Protein AF-A0ABD2MU13-F1 (afdb_monomer_lite)

pLDDT: mean 76.82, std 12.21, range [50.56, 92.44]

InterPro domains:
  IPR021066 Fungal protease inhibitor-1 [PF12190] (19-96)
  IPR053741 Serine and fungal protease inhibitor [G3DSA:2.10.80.20] (22-99)

Sequence (101 aa):
MNQCYFIISCFLLLALVDFGQSIVCTKDICSTVKCANANPCTCKGPNKFIKDGFCGCCKICFTYLDEGESCPLEIRGPSPPTSGCKEGLKCKEGKCRSDDC

Secondary structure (DSSP, 8-state):
-HHHHHHHHHHHHHTT----------TTHHHH-------TTTS-STTEEEEEETTTTEEEEEEEEPTTPBPPP---SSSPPSEEEPTTEEEETTEEEE---

Structure (mmCIF, N/CA/C/O backbone):
data_AF-A0ABD2MU13-F1
#
_entry.id   AF-A0ABD2MU13-F1
#
loop_
_atom_site.group_PDB
_atom_site.id
_atom_site.type_symbol
_atom_site.label_atom_id
_atom_site.label_alt_id
_atom_site.label_comp_id
_atom_site.label_asym_id
_atom_site.label_entity_id
_atom_site.label_seq_id
_atom_site.pdbx_PDB_ins_code
_atom_site.Cartn_x
_atom_site.Cartn_y
_atom_site.Cartn_z
_atom_site.occupancy
_atom_site.B_iso_or_equiv
_atom_site.auth_seq_id
_atom_site.auth_comp_id
_atom_site.auth_asym_id
_atom_site.auth_atom_id
_atom_site.pdbx_PDB_model_num
ATOM 1 N N . MET A 1 1 ? -22.627 38.015 -39.147 1.00 55.56 1 MET A N 1
ATOM 2 C CA . MET A 1 1 ? -21.567 38.172 -38.121 1.00 55.56 1 MET A CA 1
ATOM 3 C C . MET A 1 1 ? -21.711 37.193 -36.948 1.00 55.56 1 MET A C 1
ATOM 5 O O . MET A 1 1 ? -20.697 36.657 -36.532 1.00 55.56 1 MET A O 1
ATOM 9 N N . ASN A 1 2 ? -22.922 36.864 -36.468 1.00 59.31 2 ASN A N 1
ATOM 10 C CA . ASN A 1 2 ? -23.110 35.907 -35.354 1.00 59.31 2 ASN A CA 1
ATOM 11 C C . ASN A 1 2 ? -22.775 34.434 -35.665 1.00 59.31 2 ASN A C 1
ATOM 13 O O . ASN A 1 2 ? -22.436 33.684 -34.755 1.00 59.31 2 ASN A O 1
ATOM 17 N N . GLN A 1 3 ? -22.860 34.007 -36.929 1.00 59.16 3 GLN A N 1
ATOM 18 C CA . GLN A 1 3 ? -22.675 32.598 -37.303 1.00 59.16 3 GLN A CA 1
ATOM 19 C C . GLN A 1 3 ? -21.209 32.139 -37.189 1.00 59.16 3 GLN A C 1
ATOM 21 O O . GLN A 1 3 ? -20.950 31.022 -36.754 1.00 59.16 3 GLN A O 1
ATOM 26 N N . CYS A 1 4 ? -20.245 33.025 -37.474 1.00 60.66 4 CYS A N 1
ATOM 27 C CA . CYS A 1 4 ? -18.818 32.737 -37.285 1.00 60.66 4 CYS A CA 1
ATOM 28 C C . CYS A 1 4 ? -18.427 32.692 -35.799 1.00 60.66 4 CYS A C 1
ATOM 30 O O . CYS A 1 4 ? -17.594 31.879 -35.413 1.00 60.66 4 CYS A O 1
ATOM 32 N N . TYR A 1 5 ? -19.059 33.521 -34.957 1.00 63.72 5 TYR A N 1
ATOM 33 C CA . TYR A 1 5 ? -18.799 33.552 -33.513 1.00 63.72 5 TYR A CA 1
ATOM 34 C C . TYR A 1 5 ? -19.214 32.241 -32.834 1.00 63.72 5 TYR A C 1
ATOM 36 O O . TYR A 1 5 ? -18.505 31.731 -31.970 1.00 63.72 5 TYR A O 1
ATOM 44 N N . PHE A 1 6 ? -20.325 31.653 -33.289 1.00 63.16 6 PHE A N 1
ATOM 45 C CA . PHE A 1 6 ? -20.815 30.369 -32.795 1.00 63.16 6 PHE A CA 1
ATOM 46 C C . PHE A 1 6 ? -19.858 29.213 -33.133 1.00 63.16 6 PHE A C 1
ATOM 48 O O . PHE A 1 6 ? -19.575 28.378 -32.278 1.00 63.16 6 PHE A O 1
ATOM 55 N N . ILE A 1 7 ? -19.292 29.200 -34.347 1.00 66.94 7 ILE A N 1
ATOM 56 C CA . ILE A 1 7 ? -18.323 28.177 -34.774 1.00 66.94 7 ILE A CA 1
ATOM 57 C C . ILE A 1 7 ? -17.003 28.320 -34.004 1.00 66.94 7 ILE A C 1
ATOM 59 O O . ILE A 1 7 ? -16.490 27.328 -33.492 1.00 66.94 7 ILE A O 1
ATOM 63 N N . ILE A 1 8 ? -16.487 29.545 -33.850 1.00 70.00 8 ILE A N 1
ATOM 64 C CA . ILE A 1 8 ? -15.256 29.813 -33.086 1.00 70.00 8 ILE A CA 1
ATOM 65 C C . ILE A 1 8 ? -15.431 29.413 -31.613 1.00 70.00 8 ILE A C 1
ATOM 67 O O . ILE A 1 8 ? -14.552 28.772 -31.042 1.00 70.00 8 ILE A O 1
ATOM 71 N N . SER A 1 9 ? -16.584 29.727 -31.015 1.00 71.81 9 SER A N 1
ATOM 72 C CA . SER A 1 9 ? -16.915 29.339 -29.639 1.00 71.81 9 SER A CA 1
ATOM 73 C C . SER A 1 9 ? -16.993 27.817 -29.463 1.00 71.81 9 SER A C 1
ATOM 75 O O . SER A 1 9 ? -16.488 27.293 -28.473 1.00 71.81 9 SER A O 1
ATOM 77 N N . CYS A 1 10 ? -17.552 27.095 -30.437 1.00 66.25 10 CYS A N 1
ATOM 78 C CA . CYS A 1 10 ? -17.656 25.636 -30.398 1.00 66.25 10 CYS A CA 1
ATOM 79 C C . CYS A 1 10 ? -16.283 24.946 -30.543 1.00 66.25 10 CYS A C 1
ATOM 81 O O . CYS A 1 10 ? -15.985 24.001 -29.815 1.00 66.25 10 CYS A O 1
ATOM 83 N N . PHE A 1 11 ? -15.406 25.470 -31.409 1.00 68.06 11 PHE A N 1
ATOM 84 C CA . PHE A 1 11 ? -14.022 24.994 -31.545 1.00 68.06 11 PHE A CA 1
ATOM 85 C C . PHE A 1 11 ? -13.187 25.224 -30.275 1.00 68.06 11 PHE A C 1
ATOM 87 O O . PHE A 1 11 ? -12.403 24.356 -29.894 1.00 68.06 11 PHE A O 1
ATOM 94 N N . LEU A 1 12 ? -13.384 26.352 -29.585 1.00 67.81 12 LEU A N 1
ATOM 95 C CA . LEU A 1 12 ? -12.721 26.646 -28.308 1.00 67.81 12 LEU A CA 1
ATOM 96 C C . LEU A 1 12 ? -13.156 25.700 -27.177 1.00 67.81 12 LEU A C 1
ATOM 98 O O . LEU A 1 12 ? -12.335 25.335 -26.341 1.00 67.81 12 LEU A O 1
ATOM 102 N N . LEU A 1 13 ? -14.422 25.273 -27.164 1.00 65.62 13 LEU A N 1
ATOM 103 C CA . LEU A 1 13 ? -14.940 24.330 -26.167 1.00 65.62 13 LEU A CA 1
ATOM 104 C C . LEU A 1 13 ? -14.431 22.896 -26.392 1.00 65.62 13 LEU A C 1
ATOM 106 O O . LEU A 1 13 ? -14.157 22.194 -25.423 1.00 65.62 13 LEU A O 1
ATOM 110 N N . LEU A 1 14 ? -14.245 22.470 -27.646 1.00 63.09 14 LEU A N 1
ATOM 111 C CA . LEU A 1 14 ? -13.702 21.145 -27.980 1.00 63.09 14 LEU A CA 1
ATOM 112 C C . LEU A 1 14 ? -12.210 21.000 -27.633 1.00 63.09 14 LEU A C 1
ATOM 114 O O . LEU A 1 14 ? -11.777 19.914 -27.260 1.00 63.09 14 LEU A O 1
ATOM 118 N N . ALA A 1 15 ? -11.433 22.087 -27.686 1.00 61.75 15 ALA A N 1
ATOM 119 C CA . ALA A 1 15 ? -10.009 22.076 -27.334 1.00 61.75 15 ALA A CA 1
ATOM 120 C C . ALA A 1 15 ? -9.735 21.864 -25.827 1.00 61.75 15 ALA A C 1
ATOM 122 O O . ALA A 1 15 ? -8.610 21.552 -25.445 1.00 61.75 15 ALA A O 1
ATOM 123 N N . LEU A 1 16 ? -10.749 22.015 -24.967 1.00 60.31 16 LEU A N 1
ATOM 124 C CA . LEU A 1 16 ? -10.637 21.834 -23.513 1.00 60.31 16 LEU A CA 1
ATOM 125 C C . LEU A 1 16 ? -10.873 20.381 -23.052 1.00 60.31 16 LEU A C 1
ATOM 127 O O . LEU A 1 16 ? -10.721 20.093 -21.867 1.00 60.31 16 LEU A O 1
ATOM 131 N N . VAL A 1 17 ? -11.235 19.462 -23.958 1.00 59.97 17 VAL A N 1
ATOM 132 C CA . VAL A 1 17 ? -11.685 18.094 -23.619 1.00 59.97 17 VAL A CA 1
ATOM 133 C C . VAL A 1 17 ? -10.538 17.069 -23.496 1.00 59.97 17 VAL A C 1
ATOM 135 O O . VAL A 1 17 ? -10.798 15.908 -23.204 1.00 59.97 17 VAL A O 1
ATOM 138 N N . ASP A 1 18 ? -9.264 17.457 -23.618 1.00 57.41 18 ASP A N 1
ATOM 139 C CA . ASP A 1 18 ? -8.140 16.493 -23.656 1.00 57.41 18 ASP A CA 1
ATOM 140 C C . ASP A 1 18 ? -7.197 16.530 -22.436 1.00 57.41 18 ASP A C 1
ATOM 142 O O . ASP A 1 18 ? -5.981 16.437 -22.555 1.00 57.41 18 ASP A O 1
ATOM 146 N N . PHE A 1 19 ? -7.735 16.644 -21.218 1.00 50.56 19 PHE A N 1
ATOM 147 C CA . PHE A 1 19 ? -6.938 16.437 -19.993 1.00 50.56 19 PHE A CA 1
ATOM 148 C C . PHE A 1 19 ? -7.576 15.418 -19.048 1.00 50.56 19 PHE A C 1
ATOM 150 O O . PHE A 1 19 ? -7.603 15.577 -17.831 1.00 50.56 19 PHE A O 1
ATOM 157 N N . GLY A 1 20 ? -8.084 14.330 -19.620 1.00 50.94 20 GLY A N 1
ATOM 158 C CA . GLY A 1 20 ? -8.444 13.121 -18.889 1.00 50.94 20 GLY A CA 1
ATOM 159 C C . GLY A 1 20 ? -7.320 12.091 -18.951 1.00 50.94 20 GLY A C 1
ATOM 160 O O . GLY A 1 20 ? -7.515 11.025 -19.525 1.00 50.94 20 GLY A O 1
ATOM 161 N N . GLN A 1 21 ? -6.138 12.382 -18.394 1.00 52.59 21 GLN A N 1
ATOM 162 C CA . GLN A 1 21 ? -5.086 11.367 -18.262 1.00 52.59 21 GLN A CA 1
ATOM 163 C C . GLN A 1 21 ? -5.497 10.364 -17.178 1.00 52.59 21 GLN A C 1
ATOM 165 O O . GLN A 1 21 ? -5.096 10.458 -16.020 1.00 52.59 21 GLN A O 1
ATOM 170 N N . SER A 1 22 ? -6.337 9.397 -17.545 1.00 52.94 22 SER A N 1
ATOM 171 C CA . SER A 1 22 ? -6.390 8.144 -16.806 1.00 52.94 22 SER A CA 1
ATOM 172 C C . SER A 1 22 ? -5.005 7.530 -16.968 1.00 52.94 22 SER A C 1
ATOM 174 O O . SER A 1 22 ? -4.592 7.250 -18.092 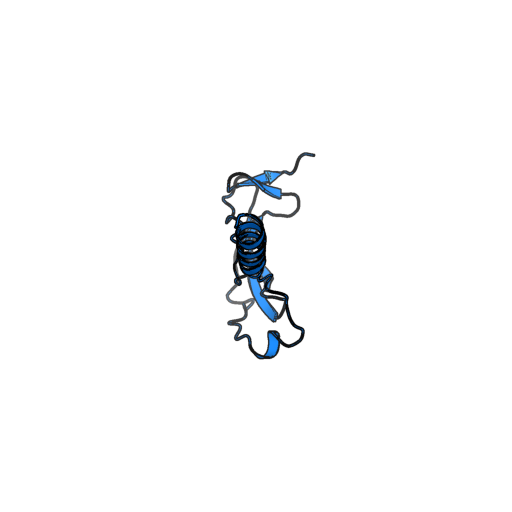1.00 52.94 22 SER A O 1
ATOM 176 N N . ILE A 1 23 ? -4.239 7.417 -15.883 1.00 60.81 23 ILE A N 1
ATOM 177 C CA . ILE A 1 23 ? -2.938 6.742 -15.895 1.00 60.81 23 ILE A CA 1
ATOM 178 C C . ILE A 1 23 ? -3.236 5.263 -16.158 1.00 60.81 23 ILE A C 1
ATOM 180 O O . ILE A 1 23 ? -3.452 4.475 -15.241 1.00 60.81 23 ILE A O 1
ATOM 184 N N . VAL A 1 24 ? -3.359 4.903 -17.435 1.00 69.38 24 VAL A N 1
ATOM 185 C CA . VAL A 1 24 ? -3.594 3.531 -17.866 1.00 69.38 24 VAL A CA 1
ATOM 186 C C . VAL A 1 24 ? -2.277 2.786 -17.714 1.00 69.38 24 VAL A C 1
ATOM 188 O O . VAL A 1 24 ? -1.256 3.174 -18.280 1.00 69.38 24 VAL A O 1
ATOM 191 N N . CYS A 1 25 ? -2.305 1.703 -16.945 1.00 76.56 25 CYS A N 1
ATOM 192 C CA . CYS A 1 25 ? -1.177 0.798 -16.806 1.00 76.56 25 CYS A CA 1
ATOM 193 C C . CYS A 1 25 ? -0.876 0.139 -18.157 1.00 76.56 25 CYS A C 1
ATOM 195 O O . CYS A 1 25 ? -1.583 -0.776 -18.582 1.00 76.56 25 CYS A O 1
ATOM 197 N N . THR A 1 26 ? 0.158 0.612 -18.852 1.00 81.50 26 THR A N 1
ATOM 198 C CA . THR A 1 26 ? 0.648 -0.037 -20.071 1.00 81.50 26 THR A CA 1
ATOM 199 C C . THR A 1 26 ? 1.395 -1.320 -19.715 1.00 81.50 26 THR A C 1
ATOM 201 O O . THR A 1 26 ? 1.946 -1.457 -18.624 1.00 81.50 26 THR A O 1
ATOM 204 N N . LYS A 1 27 ? 1.425 -2.282 -20.642 1.00 78.88 27 LYS A N 1
ATOM 205 C CA . LYS A 1 27 ? 2.033 -3.603 -20.411 1.00 78.88 27 LYS A CA 1
ATOM 206 C C . LYS A 1 27 ? 3.522 -3.524 -20.040 1.00 78.88 27 LYS A C 1
ATOM 208 O O . LYS A 1 27 ? 3.996 -4.340 -19.259 1.00 78.88 27 LYS A O 1
ATOM 213 N N . ASP A 1 28 ? 4.223 -2.514 -20.549 1.00 84.31 28 ASP A N 1
ATOM 214 C CA . ASP A 1 28 ? 5.665 -2.322 -20.366 1.00 84.31 28 ASP A CA 1
ATOM 215 C C . ASP A 1 28 ? 6.033 -1.364 -19.223 1.00 84.31 28 ASP A C 1
ATOM 217 O O . ASP A 1 28 ? 7.214 -1.112 -18.986 1.00 84.31 28 ASP A O 1
ATOM 221 N N . ILE A 1 29 ? 5.055 -0.839 -18.474 1.00 82.31 29 ILE A N 1
ATOM 222 C CA . ILE A 1 29 ? 5.313 0.164 -17.428 1.00 82.31 29 ILE A CA 1
ATOM 223 C C . ILE A 1 29 ? 6.256 -0.355 -16.328 1.00 82.31 29 ILE A C 1
ATOM 225 O O . ILE A 1 29 ? 7.050 0.407 -15.769 1.00 82.31 29 ILE A O 1
ATOM 229 N N . CYS A 1 30 ? 6.237 -1.667 -16.066 1.00 84.06 30 CYS A N 1
ATOM 230 C CA . CYS A 1 30 ? 7.122 -2.297 -15.089 1.00 84.06 30 CYS A CA 1
ATOM 231 C C . CYS A 1 30 ? 8.606 -2.254 -15.497 1.00 84.06 30 CYS A C 1
ATOM 233 O O . CYS A 1 30 ? 9.473 -2.318 -14.631 1.00 84.06 30 CYS A O 1
ATOM 235 N N . SER A 1 31 ? 8.913 -2.114 -16.789 1.00 84.69 31 SER A N 1
ATOM 236 C CA . SER A 1 31 ? 10.290 -2.041 -17.298 1.00 84.69 31 SER A CA 1
ATOM 237 C C . SER A 1 31 ? 10.941 -0.680 -17.035 1.00 84.69 31 SER A C 1
ATOM 239 O O . SER A 1 31 ? 12.165 -0.566 -17.021 1.00 84.69 31 SER A O 1
ATOM 241 N N . THR A 1 32 ? 10.135 0.366 -16.835 1.00 83.00 32 THR A N 1
ATOM 242 C CA . THR A 1 32 ? 10.608 1.744 -16.623 1.00 83.00 32 THR A CA 1
ATOM 243 C C . THR A 1 32 ? 10.516 2.176 -15.157 1.00 83.00 32 THR A C 1
ATOM 245 O O . THR A 1 32 ? 11.217 3.097 -14.735 1.00 83.00 32 THR A O 1
ATOM 248 N N . VAL A 1 33 ? 9.679 1.515 -14.354 1.00 82.50 33 VAL A N 1
ATOM 249 C CA . VAL A 1 33 ? 9.500 1.855 -12.939 1.00 82.50 33 VAL A CA 1
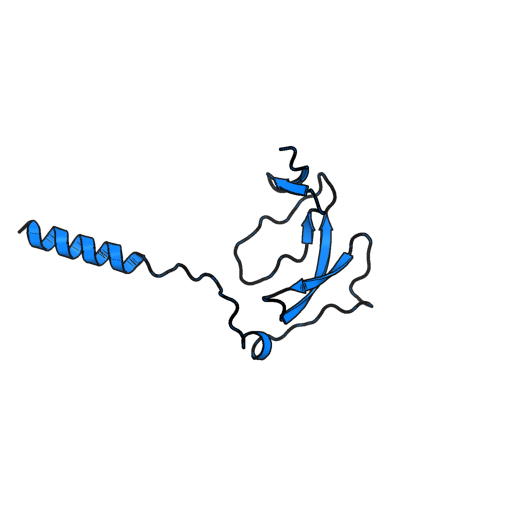ATOM 250 C C . VAL A 1 33 ? 10.657 1.333 -12.080 1.00 82.50 33 VAL A C 1
ATOM 252 O O . VAL A 1 33 ? 11.081 0.185 -12.183 1.00 82.50 33 VAL A O 1
ATOM 255 N N . LYS A 1 34 ? 11.159 2.177 -11.174 1.00 83.19 34 LYS A N 1
ATOM 256 C CA . LYS A 1 34 ? 12.119 1.774 -10.139 1.00 83.19 34 LYS A CA 1
ATOM 257 C C . LYS A 1 34 ? 11.384 1.589 -8.815 1.00 83.19 34 LYS A C 1
ATOM 259 O O . LYS A 1 34 ? 10.993 2.567 -8.183 1.00 83.19 34 LYS A O 1
ATOM 264 N N . CYS A 1 35 ? 11.205 0.340 -8.395 1.00 81.00 35 CYS A N 1
ATOM 265 C CA . CYS A 1 35 ? 10.558 0.004 -7.129 1.00 81.00 35 CYS A CA 1
ATOM 266 C C . CYS A 1 35 ? 11.595 -0.147 -6.009 1.00 81.00 35 CYS A C 1
ATOM 268 O O . CYS A 1 35 ? 12.568 -0.882 -6.160 1.00 81.00 35 CYS A O 1
ATOM 270 N N . ALA A 1 36 ? 11.342 0.455 -4.845 1.00 80.19 36 ALA A N 1
ATOM 271 C CA . ALA A 1 36 ? 12.117 0.164 -3.634 1.00 80.19 36 ALA A CA 1
ATOM 272 C C . ALA A 1 36 ? 11.819 -1.236 -3.054 1.00 80.19 36 ALA A C 1
ATOM 274 O O . ALA A 1 36 ? 12.596 -1.708 -2.236 1.00 80.19 36 ALA A O 1
ATOM 275 N N . ASN A 1 37 ? 10.720 -1.871 -3.497 1.00 81.38 37 ASN A N 1
ATOM 276 C CA . ASN A 1 37 ? 10.193 -3.182 -3.098 1.00 81.38 37 ASN A CA 1
ATOM 277 C C . ASN A 1 37 ? 10.193 -3.440 -1.583 1.00 81.38 37 ASN A C 1
ATOM 279 O O . ASN A 1 37 ? 11.219 -3.685 -0.951 1.00 81.38 37 ASN A O 1
ATOM 283 N N . ALA A 1 38 ? 8.999 -3.454 -0.992 1.00 81.88 38 ALA A N 1
ATOM 284 C CA . ALA A 1 38 ? 8.834 -3.832 0.402 1.00 81.88 38 ALA A CA 1
ATOM 285 C C . ALA A 1 38 ? 9.377 -5.246 0.647 1.00 81.88 38 ALA A C 1
ATOM 287 O O . ALA A 1 38 ? 9.104 -6.170 -0.121 1.00 81.88 38 ALA A O 1
ATOM 288 N N . ASN A 1 39 ? 10.129 -5.407 1.734 1.00 79.06 39 ASN A N 1
ATOM 289 C CA . ASN A 1 39 ? 10.699 -6.688 2.121 1.00 79.06 39 ASN A CA 1
ATOM 290 C C . ASN A 1 39 ? 10.042 -7.187 3.427 1.00 79.06 39 ASN A C 1
ATOM 292 O O . ASN A 1 39 ? 9.596 -6.375 4.242 1.00 79.06 39 ASN A O 1
ATOM 296 N N . PRO A 1 40 ? 9.984 -8.508 3.657 1.00 74.81 40 PRO A N 1
ATOM 297 C CA . PRO A 1 40 ? 9.327 -9.087 4.834 1.00 74.81 40 PRO A CA 1
ATOM 298 C C . PRO A 1 40 ? 10.065 -8.808 6.155 1.00 74.81 40 PRO A C 1
ATOM 300 O O . PRO A 1 40 ? 9.472 -8.851 7.230 1.00 74.81 40 PRO A O 1
ATOM 303 N N . CYS A 1 41 ? 11.358 -8.495 6.106 1.00 74.69 41 CYS A N 1
ATOM 304 C CA . CYS A 1 41 ? 12.137 -8.056 7.259 1.00 74.69 41 CYS A CA 1
ATOM 305 C C . CYS A 1 41 ? 11.752 -6.641 7.725 1.00 74.69 41 CYS A C 1
ATOM 307 O O . CYS A 1 41 ? 11.787 -6.396 8.930 1.00 74.69 41 CYS A O 1
ATOM 309 N N . THR A 1 42 ? 11.381 -5.735 6.810 1.00 77.62 42 THR A N 1
ATOM 310 C CA . THR A 1 42 ? 11.053 -4.324 7.103 1.00 77.62 42 THR A CA 1
ATOM 311 C C . THR A 1 42 ? 9.552 -4.044 7.172 1.00 77.62 42 THR A C 1
ATOM 313 O O . THR A 1 42 ? 9.128 -3.159 7.913 1.00 77.62 42 THR A O 1
ATOM 316 N N . CYS A 1 43 ? 8.726 -4.816 6.465 1.00 84.25 43 CYS A N 1
ATOM 317 C CA . CYS A 1 43 ? 7.271 -4.748 6.551 1.00 84.25 43 CYS A CA 1
ATOM 318 C C . CYS A 1 43 ? 6.760 -5.598 7.721 1.00 84.25 43 CYS A C 1
ATOM 320 O O . CYS A 1 43 ? 6.202 -6.676 7.537 1.00 84.25 43 CYS A O 1
ATOM 322 N N . LYS A 1 44 ? 7.004 -5.119 8.944 1.00 82.50 44 LYS A N 1
ATOM 323 C CA . LYS A 1 44 ? 6.582 -5.780 10.183 1.00 82.50 44 LYS A CA 1
ATOM 324 C C . LYS A 1 44 ? 5.693 -4.863 11.009 1.00 82.50 44 LYS A C 1
ATOM 326 O O . LYS A 1 44 ? 5.944 -3.660 11.115 1.00 82.50 44 LYS A O 1
ATOM 331 N N . GLY A 1 45 ? 4.655 -5.440 11.596 1.00 80.81 45 GLY A N 1
ATOM 332 C CA . GLY A 1 45 ? 3.735 -4.753 12.492 1.00 80.81 45 GLY A CA 1
ATOM 333 C C . GLY A 1 45 ? 2.348 -5.388 12.475 1.00 80.81 45 GLY A C 1
ATOM 334 O O . GLY A 1 45 ? 2.042 -6.158 11.561 1.00 80.81 45 GLY A O 1
ATOM 335 N N . PRO A 1 46 ? 1.507 -5.068 13.470 1.00 77.69 46 PRO A N 1
ATOM 336 C CA . PRO A 1 46 ? 0.103 -5.447 13.430 1.00 77.69 46 PRO A CA 1
ATOM 337 C C . PRO A 1 46 ? -0.543 -4.849 12.174 1.00 77.69 46 PRO A C 1
ATOM 339 O O . PRO A 1 46 ? -0.230 -3.723 11.788 1.00 77.69 46 PRO A O 1
ATOM 342 N N . ASN A 1 47 ? -1.408 -5.625 11.520 1.00 83.88 47 ASN A N 1
ATOM 343 C CA . ASN A 1 47 ? -2.149 -5.222 10.323 1.00 83.88 47 ASN A CA 1
ATOM 344 C C . ASN A 1 47 ? -1.301 -4.811 9.089 1.00 83.88 47 ASN A C 1
ATOM 346 O O . ASN A 1 47 ? -1.848 -4.206 8.165 1.00 83.88 47 ASN A O 1
ATOM 350 N N . LYS A 1 48 ? 0.002 -5.135 9.023 1.00 87.94 48 LYS A N 1
ATOM 351 C CA . LYS A 1 48 ? 0.859 -4.845 7.854 1.00 87.94 48 LYS A CA 1
ATOM 352 C C . LYS A 1 48 ? 1.091 -6.073 6.979 1.00 87.94 48 LYS A C 1
ATOM 354 O O . LYS A 1 48 ? 1.428 -7.139 7.484 1.00 87.94 48 LYS A O 1
ATOM 359 N N . PHE A 1 49 ? 0.981 -5.898 5.664 1.00 86.81 49 PHE A N 1
ATOM 360 C CA . PHE A 1 49 ? 1.079 -6.973 4.678 1.00 86.81 49 PHE A CA 1
ATOM 361 C C . PHE A 1 49 ? 1.796 -6.509 3.417 1.00 86.81 49 PHE A C 1
ATOM 363 O O . PHE A 1 49 ? 1.714 -5.347 3.027 1.00 86.81 49 PHE A O 1
ATOM 370 N N . ILE A 1 50 ? 2.479 -7.428 2.741 1.00 87.50 50 ILE A N 1
ATOM 371 C CA . ILE A 1 50 ? 3.056 -7.136 1.431 1.00 87.50 50 ILE A CA 1
ATOM 372 C C . ILE A 1 50 ? 1.957 -7.291 0.380 1.00 87.50 50 ILE A C 1
ATOM 374 O O . ILE A 1 50 ? 1.386 -8.370 0.235 1.00 87.50 50 ILE A O 1
ATOM 378 N N . LYS A 1 51 ? 1.682 -6.220 -0.362 1.00 86.31 51 LYS A N 1
ATOM 379 C CA . LYS A 1 51 ? 0.706 -6.193 -1.456 1.00 86.31 51 LYS A CA 1
ATOM 380 C C . LYS A 1 51 ? 1.359 -5.673 -2.730 1.00 86.31 51 LYS A C 1
ATOM 382 O O . LYS A 1 51 ? 2.392 -5.009 -2.684 1.00 86.31 51 LYS A O 1
ATOM 387 N N . ASP A 1 52 ? 0.755 -5.976 -3.865 1.00 84.81 52 ASP A N 1
ATOM 388 C CA . ASP A 1 52 ? 1.096 -5.346 -5.132 1.00 84.81 52 ASP A CA 1
ATOM 389 C C . ASP A 1 52 ? 0.613 -3.887 -5.163 1.00 84.81 52 ASP A C 1
ATOM 391 O O . ASP A 1 52 ? -0.522 -3.572 -4.804 1.00 84.81 52 ASP A O 1
ATOM 395 N N . GLY A 1 53 ? 1.502 -2.991 -5.575 1.00 78.75 53 GLY A N 1
ATOM 396 C CA . GLY A 1 53 ? 1.265 -1.571 -5.800 1.00 78.75 53 GLY A CA 1
ATOM 397 C C . GLY A 1 53 ? 1.703 -1.172 -7.209 1.00 78.75 53 GLY A C 1
ATOM 398 O O . GLY A 1 53 ? 2.305 -1.968 -7.922 1.00 78.75 53 GLY A O 1
ATOM 399 N N . PHE A 1 54 ? 1.378 0.059 -7.608 1.00 81.12 54 PHE A N 1
ATOM 400 C CA . PHE A 1 54 ? 1.723 0.685 -8.892 1.00 81.12 54 PHE A CA 1
ATOM 401 C C . PHE A 1 54 ? 1.592 -0.262 -10.093 1.00 81.12 54 PHE A C 1
ATOM 403 O O . PHE A 1 54 ? 2.557 -0.910 -10.499 1.00 81.12 54 PHE A O 1
ATOM 410 N N . CYS A 1 55 ? 0.380 -0.375 -10.644 1.00 79.69 55 CYS A N 1
ATOM 411 C CA . CYS A 1 55 ? 0.093 -1.255 -11.783 1.00 79.69 55 CYS A CA 1
ATOM 412 C C . CYS A 1 55 ? 0.476 -2.737 -11.576 1.00 79.69 55 CYS A C 1
ATOM 414 O O . CYS A 1 55 ? 0.575 -3.485 -12.542 1.00 79.69 55 CYS A O 1
ATOM 416 N N . GLY A 1 56 ? 0.699 -3.166 -10.329 1.00 82.75 56 GLY A N 1
ATOM 417 C CA . GLY A 1 56 ? 1.164 -4.512 -9.995 1.00 82.75 56 GLY A CA 1
ATOM 418 C C . GLY A 1 56 ? 2.677 -4.723 -10.122 1.00 82.75 56 GLY A C 1
ATOM 419 O O . GLY A 1 56 ? 3.153 -5.829 -9.892 1.00 82.75 56 GLY A O 1
ATOM 420 N N . CYS A 1 57 ? 3.447 -3.691 -10.472 1.00 84.31 57 CYS A N 1
ATOM 421 C CA . CYS A 1 57 ? 4.885 -3.809 -10.714 1.00 84.31 57 CYS A CA 1
ATOM 422 C C . CYS A 1 57 ? 5.719 -3.829 -9.428 1.00 84.31 57 CYS A C 1
ATOM 424 O O . CYS A 1 57 ? 6.817 -4.384 -9.412 1.00 84.31 57 CYS A O 1
ATOM 426 N N . CYS A 1 58 ? 5.234 -3.185 -8.364 1.00 85.50 58 CYS A N 1
ATOM 427 C CA . CYS A 1 58 ? 5.995 -3.003 -7.134 1.00 85.50 58 CYS A CA 1
ATOM 428 C C . CYS A 1 58 ? 5.359 -3.762 -5.974 1.00 85.50 58 CYS A C 1
ATOM 430 O O . CYS A 1 58 ? 4.143 -3.741 -5.803 1.00 85.50 58 CYS A O 1
ATOM 432 N N . LYS A 1 59 ? 6.181 -4.327 -5.089 1.00 88.62 59 LYS A N 1
ATOM 433 C CA . LYS A 1 59 ? 5.710 -4.776 -3.773 1.00 88.62 59 LYS A CA 1
ATOM 434 C C . LYS A 1 59 ? 5.707 -3.597 -2.799 1.00 88.62 59 LYS A C 1
ATOM 436 O O . LYS A 1 59 ? 6.730 -2.934 -2.626 1.00 88.62 59 LYS A O 1
ATOM 441 N N . ILE A 1 60 ? 4.576 -3.342 -2.151 1.00 87.94 60 ILE A N 1
ATOM 442 C CA . ILE A 1 60 ? 4.395 -2.292 -1.143 1.00 87.94 60 ILE A CA 1
ATOM 443 C C . ILE A 1 60 ? 4.062 -2.905 0.217 1.00 87.94 60 ILE A C 1
ATOM 445 O O . ILE A 1 60 ? 3.466 -3.977 0.299 1.00 87.94 60 ILE A O 1
ATOM 449 N N . CYS A 1 61 ? 4.447 -2.216 1.290 1.00 88.88 61 CYS A N 1
ATOM 450 C CA . CYS A 1 61 ? 4.014 -2.561 2.638 1.00 88.88 61 CYS A CA 1
ATOM 451 C C . CYS A 1 61 ? 2.683 -1.857 2.899 1.00 88.88 61 CYS A C 1
ATOM 453 O O . CYS A 1 61 ? 2.655 -0.644 3.099 1.00 88.88 61 CYS A O 1
ATOM 455 N N . PHE A 1 62 ? 1.593 -2.609 2.822 1.00 89.00 62 PHE A N 1
ATOM 456 C CA . PHE A 1 62 ? 0.232 -2.125 2.972 1.00 89.00 62 PHE A CA 1
ATOM 457 C C . PHE A 1 62 ? -0.242 -2.281 4.417 1.00 89.00 62 PHE A C 1
ATOM 459 O O . PHE A 1 62 ? -0.012 -3.323 5.028 1.00 89.00 62 PHE A O 1
ATOM 466 N N . THR A 1 63 ? -0.913 -1.267 4.958 1.00 91.06 63 THR A N 1
ATOM 467 C CA . THR A 1 63 ? -1.477 -1.303 6.317 1.00 91.06 63 THR A CA 1
ATOM 468 C C . THR A 1 63 ? -2.999 -1.325 6.260 1.00 91.06 63 THR A C 1
ATOM 470 O O . THR A 1 63 ? -3.605 -0.418 5.690 1.00 91.06 63 THR A O 1
ATOM 473 N N . TYR A 1 64 ? -3.611 -2.342 6.863 1.00 90.94 64 TYR A N 1
ATOM 474 C CA . TYR A 1 64 ? -5.057 -2.402 7.035 1.00 90.94 64 TYR A CA 1
ATOM 475 C C . TYR A 1 64 ? -5.508 -1.554 8.220 1.00 90.94 64 TYR A C 1
ATOM 477 O O . TYR A 1 64 ? -4.973 -1.693 9.319 1.00 90.94 64 TYR A O 1
ATOM 485 N N . LEU A 1 65 ? -6.513 -0.721 7.978 1.00 91.50 65 LEU A N 1
ATOM 486 C CA . LEU A 1 65 ? -7.104 0.175 8.959 1.00 91.50 65 LEU A CA 1
ATOM 487 C C . LEU A 1 65 ? -8.411 -0.417 9.498 1.00 91.50 65 LEU A C 1
ATOM 489 O O . LEU A 1 65 ? -9.272 -0.851 8.726 1.00 91.50 65 LEU A O 1
ATOM 493 N N . ASP A 1 66 ? -8.529 -0.453 10.816 1.00 92.06 66 ASP A N 1
ATOM 494 C CA . ASP A 1 66 ? -9.701 -0.904 11.558 1.00 92.06 66 ASP A CA 1
ATOM 495 C C . ASP A 1 66 ? -10.839 0.137 11.522 1.00 92.06 66 ASP A C 1
ATOM 497 O O . ASP A 1 66 ? -10.676 1.274 11.068 1.00 92.06 66 ASP A O 1
ATOM 501 N N . GLU A 1 67 ? -12.032 -0.251 11.974 1.00 91.62 67 GLU A N 1
ATOM 502 C CA . GLU A 1 67 ? -13.183 0.655 12.021 1.00 91.62 67 GLU A CA 1
ATOM 503 C C . GLU A 1 67 ? -12.904 1.871 12.925 1.00 91.62 67 GLU A C 1
ATOM 505 O O . GLU A 1 67 ? -12.349 1.757 14.016 1.00 91.62 67 GLU A O 1
ATOM 510 N N . GLY A 1 68 ? -13.275 3.062 12.455 1.00 89.31 68 GLY A N 1
ATOM 511 C CA . GLY A 1 68 ? -13.048 4.331 13.141 1.00 89.31 68 GLY A CA 1
ATOM 512 C C . GLY A 1 68 ? -11.654 4.937 12.943 1.00 89.31 68 GLY A C 1
ATOM 513 O O . GLY A 1 68 ? -11.484 6.125 13.253 1.00 89.31 68 GLY A O 1
ATOM 514 N N . GLU A 1 69 ? -10.690 4.185 12.396 1.00 90.75 69 GLU A N 1
ATOM 515 C CA . GLU A 1 69 ? -9.361 4.702 12.060 1.00 90.75 69 GLU A CA 1
ATOM 516 C C . GLU A 1 69 ? -9.406 5.672 10.875 1.00 90.75 69 GLU A C 1
ATOM 518 O O . GLU A 1 69 ? -10.244 5.561 9.974 1.00 90.75 69 GLU A O 1
ATOM 523 N N . SER A 1 70 ? -8.487 6.640 10.882 1.00 89.50 70 SER A N 1
ATOM 524 C CA . SER A 1 70 ? -8.376 7.641 9.823 1.00 89.50 70 SER A CA 1
ATOM 525 C C . SER A 1 70 ? -7.800 7.021 8.552 1.00 89.50 70 SER A C 1
ATOM 527 O O . SER A 1 70 ? -6.662 6.550 8.546 1.00 89.50 70 S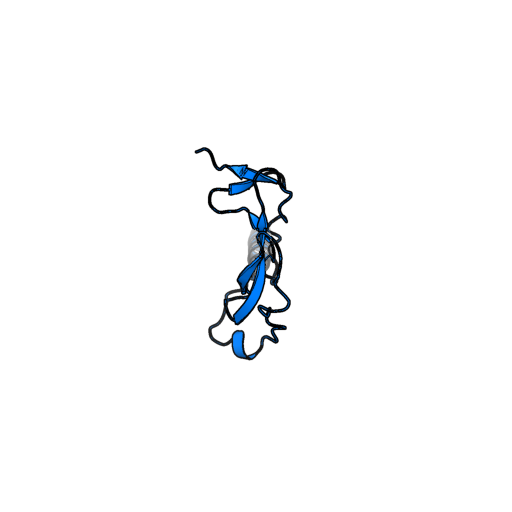ER A O 1
ATOM 529 N N . CYS A 1 71 ? -8.559 7.066 7.463 1.00 86.94 71 CYS A N 1
ATOM 530 C CA . CYS A 1 71 ? -8.113 6.602 6.154 1.00 86.94 71 CYS A CA 1
ATOM 531 C C . CYS A 1 71 ? -7.579 7.764 5.311 1.00 86.94 71 CYS A C 1
ATOM 533 O O . CYS A 1 71 ? -8.139 8.865 5.350 1.00 86.94 71 CYS A O 1
ATOM 535 N N . PRO A 1 72 ? -6.507 7.544 4.525 1.00 80.12 72 PRO A N 1
ATOM 536 C CA . PRO A 1 72 ? -6.115 8.515 3.519 1.00 80.12 72 PRO A CA 1
ATOM 537 C C . PRO A 1 72 ? -7.264 8.648 2.519 1.00 80.12 72 PRO A C 1
ATOM 539 O O . PRO A 1 72 ? -7.787 7.648 2.028 1.00 80.12 72 PRO A O 1
ATOM 542 N N . LEU A 1 73 ? -7.665 9.886 2.225 1.00 70.12 73 LEU A N 1
ATOM 543 C CA . LEU A 1 73 ? -8.563 10.142 1.103 1.00 70.12 73 LEU A CA 1
ATOM 544 C C . LEU A 1 73 ? -7.917 9.546 -0.150 1.00 70.12 73 LEU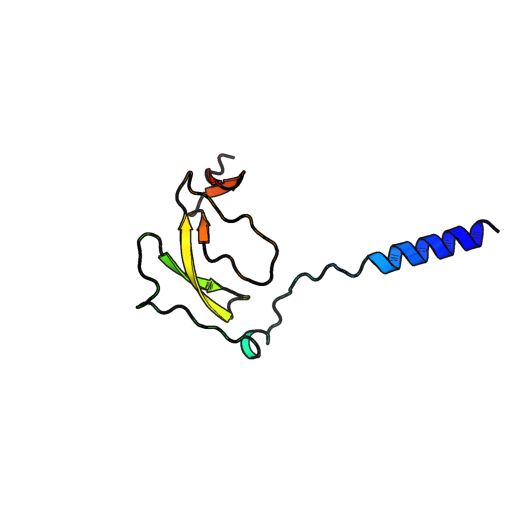 A C 1
ATOM 546 O O . LEU A 1 73 ? -6.702 9.661 -0.317 1.00 70.12 73 LEU A O 1
ATOM 550 N N . GLU A 1 74 ? -8.704 8.902 -1.012 1.00 62.56 74 GLU A N 1
ATOM 551 C CA . GLU A 1 74 ? -8.224 8.409 -2.304 1.00 62.56 74 GLU A CA 1
ATOM 552 C C . GLU A 1 74 ? -7.850 9.604 -3.186 1.00 62.56 74 GLU A C 1
ATOM 554 O O . GLU A 1 74 ? -8.618 10.079 -4.023 1.00 62.56 74 GLU A O 1
ATOM 559 N N . ILE A 1 75 ? -6.655 10.145 -2.964 1.00 57.12 75 ILE A N 1
ATOM 560 C CA . ILE A 1 75 ? -6.087 11.158 -3.832 1.00 57.12 75 ILE A CA 1
ATOM 561 C C . ILE A 1 75 ? -5.789 10.430 -5.136 1.00 57.12 75 ILE A C 1
ATOM 563 O O . ILE A 1 75 ? -4.952 9.526 -5.169 1.00 57.12 75 ILE A O 1
ATOM 567 N N . ARG A 1 76 ? -6.500 10.792 -6.208 1.00 54.31 76 ARG A N 1
ATOM 568 C CA . ARG A 1 76 ? -6.211 10.306 -7.561 1.00 54.31 76 ARG A CA 1
ATOM 569 C C . ARG A 1 76 ? -4.826 10.808 -7.961 1.00 54.31 76 ARG A C 1
ATOM 571 O O . ARG A 1 76 ? -4.675 11.914 -8.465 1.00 54.31 76 ARG A O 1
ATOM 578 N N . GLY A 1 77 ? -3.816 10.002 -7.675 1.00 59.16 77 GLY A N 1
ATOM 579 C CA . GLY A 1 77 ? -2.423 10.256 -7.990 1.00 59.16 77 GLY A CA 1
ATOM 580 C C . GLY A 1 77 ? -1.745 8.982 -8.492 1.00 59.16 77 GLY A C 1
ATOM 581 O O . GLY A 1 77 ? -2.308 7.894 -8.383 1.00 59.16 77 GLY A O 1
ATOM 582 N N . PRO A 1 78 ? -0.531 9.101 -9.048 1.00 58.28 78 PRO A N 1
ATOM 583 C CA . PRO A 1 78 ? 0.203 7.957 -9.585 1.00 58.28 78 PRO A CA 1
ATOM 584 C C . PRO A 1 78 ? 0.625 6.961 -8.498 1.00 58.28 78 PRO A C 1
ATOM 586 O O . PRO A 1 78 ? 0.861 5.793 -8.792 1.00 58.28 78 PRO A O 1
ATOM 589 N N . SER A 1 79 ? 0.747 7.407 -7.247 1.00 64.38 79 SER A N 1
ATOM 590 C CA . SER A 1 79 ? 1.235 6.569 -6.156 1.00 64.38 79 SER A CA 1
ATOM 591 C C . SER A 1 79 ? 0.106 5.716 -5.572 1.00 64.38 79 SER A C 1
ATOM 593 O O . SER A 1 79 ? -0.908 6.272 -5.149 1.00 64.38 79 SER A O 1
ATOM 595 N N . PRO A 1 80 ? 0.271 4.383 -5.491 1.00 66.56 80 PRO A N 1
ATOM 596 C CA . PRO A 1 80 ? -0.704 3.528 -4.827 1.00 66.56 80 PRO A CA 1
ATOM 597 C C . PRO A 1 80 ? -0.799 3.888 -3.333 1.00 66.56 80 PRO A C 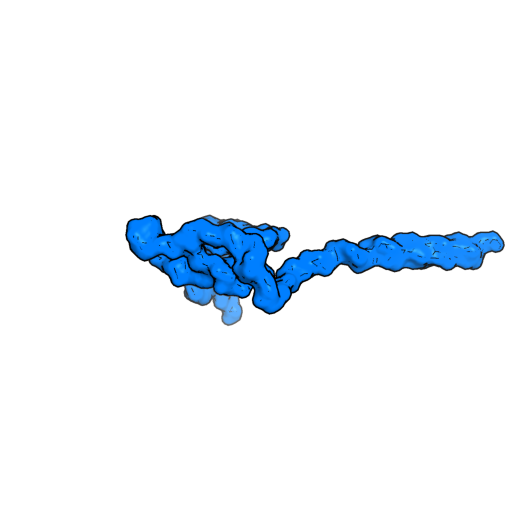1
ATOM 599 O O . PRO A 1 80 ? 0.229 4.182 -2.713 1.00 66.56 80 PRO A O 1
ATOM 602 N N . PRO A 1 81 ? -1.996 3.831 -2.727 1.00 73.56 81 PRO A N 1
ATOM 603 C CA . PRO A 1 81 ? -2.135 4.028 -1.292 1.00 73.56 81 PRO A CA 1
ATOM 604 C C . PRO A 1 81 ? -1.385 2.925 -0.530 1.00 73.56 81 PRO A C 1
ATOM 606 O O . PRO A 1 81 ? -1.467 1.742 -0.864 1.00 73.56 81 PRO A O 1
ATOM 609 N N . THR A 1 82 ? -0.639 3.313 0.504 1.00 81.50 82 THR A N 1
ATOM 610 C CA . THR A 1 82 ? 0.112 2.397 1.384 1.00 81.50 82 THR A CA 1
ATOM 611 C C . THR A 1 82 ? -0.693 1.955 2.609 1.00 81.50 82 THR A C 1
ATOM 613 O O . THR A 1 82 ? -0.226 1.144 3.410 1.00 81.50 82 THR A O 1
ATOM 616 N N . SER A 1 83 ? -1.919 2.450 2.753 1.00 86.31 83 SER A N 1
ATOM 617 C CA . SER A 1 83 ? -2.882 2.013 3.755 1.00 86.31 83 SER A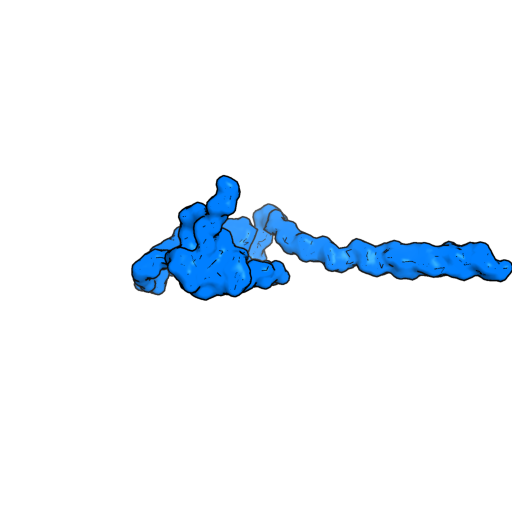 CA 1
ATOM 618 C C . SER A 1 83 ? -4.301 2.078 3.204 1.00 86.31 83 SER A C 1
ATOM 620 O O . SER A 1 83 ? -4.588 2.820 2.265 1.00 86.31 83 SER A O 1
ATOM 622 N N . GLY A 1 84 ? -5.195 1.289 3.784 1.00 87.88 84 GLY A N 1
ATOM 623 C CA . GLY A 1 84 ? -6.608 1.303 3.439 1.00 87.88 84 GLY A CA 1
ATOM 624 C C . GLY A 1 84 ? -7.425 0.499 4.434 1.00 87.88 84 GLY A C 1
ATOM 625 O O . GLY A 1 84 ? -6.879 -0.268 5.223 1.00 87.88 84 GLY A O 1
ATOM 626 N N . CYS A 1 85 ? -8.735 0.705 4.415 1.00 89.38 85 CYS A N 1
ATOM 627 C CA . CYS A 1 85 ? -9.639 0.051 5.350 1.00 89.38 85 CYS A CA 1
ATOM 628 C C . CYS A 1 85 ? -9.633 -1.476 5.179 1.00 89.38 85 CYS A C 1
ATOM 630 O O . CYS A 1 85 ? -9.398 -1.987 4.079 1.00 89.38 85 CYS A O 1
ATOM 632 N N . LYS A 1 86 ? -9.866 -2.205 6.277 1.00 89.50 86 LYS A N 1
ATOM 633 C CA . LYS A 1 86 ? -10.083 -3.659 6.253 1.00 89.50 86 LYS A CA 1
ATOM 634 C C . LYS A 1 86 ? -11.260 -4.035 5.354 1.00 89.50 86 LYS A C 1
ATOM 636 O O . LYS A 1 86 ? -12.117 -3.210 5.040 1.00 89.50 86 LYS A O 1
ATOM 641 N N . GLU A 1 87 ? -11.289 -5.300 4.942 1.00 86.38 87 GLU A N 1
ATOM 642 C CA . GLU A 1 87 ? -12.396 -5.847 4.156 1.00 86.38 87 GLU A CA 1
ATOM 643 C C . GLU A 1 87 ? -13.746 -5.570 4.839 1.00 86.38 87 GLU A C 1
ATOM 645 O O . GLU A 1 87 ? -13.879 -5.708 6.053 1.00 86.38 87 GLU A O 1
ATOM 650 N N . GLY A 1 88 ? -14.735 -5.130 4.054 1.00 86.75 88 GLY A N 1
ATOM 651 C CA . GLY A 1 88 ? -16.058 -4.725 4.550 1.00 86.75 88 GLY A CA 1
ATOM 652 C C . GLY A 1 88 ? -16.167 -3.268 5.021 1.00 86.75 88 GLY A C 1
ATOM 653 O O . GLY A 1 88 ? -17.278 -2.781 5.231 1.00 86.75 88 GLY A O 1
ATOM 654 N N . LEU A 1 89 ? -15.051 -2.539 5.132 1.00 89.38 89 LEU A N 1
ATOM 655 C CA . LEU A 1 89 ? -15.034 -1.129 5.520 1.00 89.38 89 LEU A CA 1
ATOM 656 C C . LEU A 1 89 ? -14.737 -0.224 4.314 1.00 89.38 89 LEU A C 1
ATOM 658 O O . LEU A 1 89 ? -13.878 -0.519 3.481 1.00 89.38 89 LEU A O 1
ATOM 662 N N . LYS A 1 90 ? -15.403 0.930 4.247 1.00 88.94 90 LYS A N 1
ATOM 663 C CA . LYS A 1 90 ? -15.141 1.991 3.265 1.00 88.94 90 LYS A CA 1
ATOM 664 C C . LYS A 1 90 ? -14.672 3.265 3.955 1.00 88.94 90 LYS A C 1
ATOM 666 O O . LYS A 1 90 ? -15.083 3.572 5.073 1.00 88.94 90 LYS A O 1
ATOM 671 N N . CYS A 1 91 ? -13.826 4.024 3.264 1.00 87.56 91 CYS A N 1
ATOM 672 C CA . CYS A 1 91 ? -13.380 5.331 3.729 1.00 87.56 91 CYS A CA 1
ATOM 673 C C . CYS A 1 91 ? -14.509 6.360 3.548 1.00 87.56 91 CYS A C 1
ATOM 675 O O . CYS A 1 91 ? -14.779 6.799 2.431 1.00 87.56 91 CYS A O 1
ATOM 677 N N . LYS A 1 92 ? -15.192 6.728 4.637 1.00 88.00 92 LYS A N 1
ATOM 678 C CA . LYS A 1 92 ? -16.269 7.729 4.676 1.00 88.00 92 LYS A CA 1
ATOM 679 C C . LYS A 1 92 ? -15.861 8.863 5.609 1.00 88.00 92 LYS A C 1
ATOM 681 O O . LYS A 1 92 ? -15.502 8.619 6.756 1.00 88.00 92 LYS A O 1
ATOM 686 N N . GLU A 1 93 ? -15.896 10.099 5.112 1.00 87.00 93 GLU A N 1
ATOM 687 C CA . GLU A 1 93 ? -15.510 11.296 5.885 1.00 87.00 93 GLU A CA 1
ATOM 688 C C . GLU A 1 93 ? -14.094 11.195 6.496 1.00 87.00 93 GLU A C 1
ATOM 690 O O . GLU A 1 93 ? -13.834 11.668 7.600 1.00 87.00 93 GLU A O 1
ATOM 695 N N . GLY A 1 94 ? -13.171 10.531 5.790 1.00 86.19 94 GLY A N 1
ATOM 696 C CA . GLY A 1 94 ? -11.801 10.319 6.262 1.00 86.19 94 GLY A CA 1
ATOM 697 C C . GLY A 1 94 ? -11.659 9.254 7.353 1.00 86.19 94 GLY A C 1
ATOM 698 O O . GLY A 1 94 ? -10.594 9.167 7.960 1.00 86.19 94 GLY A O 1
ATOM 699 N N . LYS A 1 95 ? -12.687 8.431 7.602 1.00 90.69 95 LYS A N 1
ATOM 700 C CA . LYS A 1 95 ? -12.630 7.293 8.531 1.00 90.69 95 LYS A CA 1
ATOM 701 C C . LYS A 1 95 ? -13.122 5.991 7.912 1.00 90.69 95 LYS A C 1
ATOM 703 O O . LYS A 1 95 ? -14.025 5.992 7.079 1.00 90.69 95 LYS A O 1
ATOM 708 N N . CYS A 1 96 ? -12.565 4.871 8.351 1.00 90.94 96 CYS A N 1
ATOM 709 C CA . CYS A 1 96 ? -13.056 3.552 7.970 1.00 90.94 96 CYS A CA 1
ATOM 710 C C . CYS A 1 96 ? -14.375 3.249 8.685 1.00 90.94 96 CYS A C 1
ATOM 712 O O . CYS A 1 96 ? -14.434 3.266 9.913 1.00 90.94 96 CYS A O 1
ATOM 714 N N . ARG A 1 97 ? -15.439 2.989 7.925 1.00 92.44 97 ARG A N 1
ATOM 715 C CA . ARG A 1 97 ? -16.757 2.609 8.449 1.00 92.44 97 ARG A CA 1
ATOM 716 C C . ARG A 1 97 ? -17.319 1.427 7.681 1.00 92.44 97 ARG A C 1
ATOM 718 O O . ARG A 1 97 ? -17.074 1.308 6.481 1.00 92.44 97 ARG A O 1
ATOM 725 N N . SER A 1 98 ? -18.086 0.594 8.369 1.00 87.50 98 SER A N 1
ATOM 726 C CA . SER A 1 98 ? -18.862 -0.488 7.775 1.00 87.50 98 SER A CA 1
ATOM 727 C C . SER A 1 98 ? -19.805 0.075 6.710 1.00 87.50 98 SER A C 1
ATOM 729 O O . SER A 1 98 ? -20.451 1.115 6.886 1.00 87.50 98 SER A O 1
ATOM 731 N N . ASP A 1 99 ? -19.813 -0.564 5.542 1.00 69.19 99 ASP A N 1
ATOM 732 C CA . ASP A 1 99 ? -20.798 -0.273 4.507 1.00 69.19 99 ASP A CA 1
ATOM 733 C C . ASP A 1 99 ? -22.050 -1.094 4.816 1.00 69.19 99 ASP A C 1
ATOM 735 O O . ASP A 1 99 ? -22.260 -2.166 4.260 1.00 69.19 99 ASP A O 1
ATOM 739 N N . ASP A 1 100 ? -22.822 -0.620 5.793 1.00 58.31 100 ASP A N 1
ATOM 740 C CA . ASP A 1 100 ? -24.180 -1.103 6.027 1.00 58.31 100 ASP A CA 1
ATOM 741 C C . ASP A 1 100 ? -25.028 -0.600 4.847 1.00 58.31 100 ASP A C 1
ATOM 743 O O . ASP A 1 100 ? -25.281 0.603 4.718 1.00 58.31 100 ASP A O 1
ATOM 747 N N . CYS A 1 101 ? -25.302 -1.501 3.903 1.00 56.59 101 CYS A N 1
ATOM 748 C CA . CYS A 1 101 ? -26.227 -1.283 2.795 1.00 56.59 101 CYS A CA 1
ATOM 749 C C . CYS A 1 101 ? -27.619 -1.761 3.191 1.00 56.59 101 CYS A C 1
ATOM 751 O O . CYS A 1 101 ? -27.717 -2.919 3.656 1.00 56.59 101 CYS A O 1
#

Foldseek 3Di:
DVVVVVVVVVVVVVVVPPPPPPVDDDPCVLVVDDEPADDPVRLDDPQWDFDQWQSSNGTATAGEDEFFDFADDPDPDRGGDRYDHDPQWDQDPRGTDGPPD

Organism: NCBI:txid559131

Radius of gyration: 21.06 Å; chains: 1; bounding box: 38×47×52 Å